Protein AF-A0AAT9HPN1-F1 (afdb_monomer)

Organism: NCBI:txid3074435

pLDDT: mean 81.78, std 20.02, range [39.12, 98.31]

Sequence (97 aa):
MPPAQRDAFTAEMQAAGIDWRLTVYGGALHAFHHPPVDHPTVPGVGYHPQHAQRAWRDVVDLLAECLPVTGDPGYEPGEQADARHGRRRALTVPSPE

InterPro domains:
  IPR002925 Dienelactone hydrolase [PF01738] (4-65)
  IPR029058 Alpha/Beta hydrolase fold [G3DSA:3.40.50.1820] (1-67)
  IPR029058 Alpha/Beta hydrolase fold [SSF53474] (2-67)

Solvent-accessible surface area (backbone atoms only — not comparable to full-atom values): 6704 Å² total; per-residue (Å²): 134,62,69,68,61,54,52,52,51,50,51,52,47,59,74,68,70,62,94,84,85,88,86,82,69,85,92,58,42,44,66,20,68,46,74,89,61,104,62,90,73,60,91,68,47,40,60,33,72,71,59,27,55,49,55,52,48,58,51,52,55,54,47,58,75,75,41,88,68,92,78,50,97,81,74,66,96,81,82,80,92,82,83,78,83,71,79,84,72,84,78,81,76,81,81,85,129

Foldseek 3Di:
DDPVVVVVVVVVVVVVVDDDDDDDDPPAFPPQLDDDDPDDDDPRDYHDPVVNVVVVCVVVVVCVVVDDDPPPPPDDPDPDPDDPPPDDPPPPDDDDD

Mean predicted aligned error: 11.51 Å

Secondary structure (DSSP, 8-state):
--HHHHHHHHHHHHHHT--------TT--BTTTSPP-SSPPPTTB---HHHHHHHHHHHHHHHHHHS--TT-TT--TTS-SSS-S-------PPPP-

Radius of gyration: 19.57 Å; Cα contacts (8 Å, |Δi|>4): 46; chains: 1; bounding box: 48×53×37 Å

Structure (mmCIF, N/CA/C/O backbone):
data_AF-A0AAT9HPN1-F1
#
_entry.id   AF-A0AAT9HPN1-F1
#
loop_
_atom_site.group_PDB
_atom_site.id
_atom_site.type_symbol
_atom_site.label_atom_id
_atom_site.label_alt_id
_atom_site.label_comp_id
_atom_site.label_asym_id
_atom_site.label_entity_id
_atom_site.label_seq_id
_atom_site.pdbx_PDB_ins_code
_atom_site.Cartn_x
_atom_site.Cartn_y
_atom_site.Cartn_z
_atom_site.occupancy
_atom_site.B_iso_or_equiv
_atom_si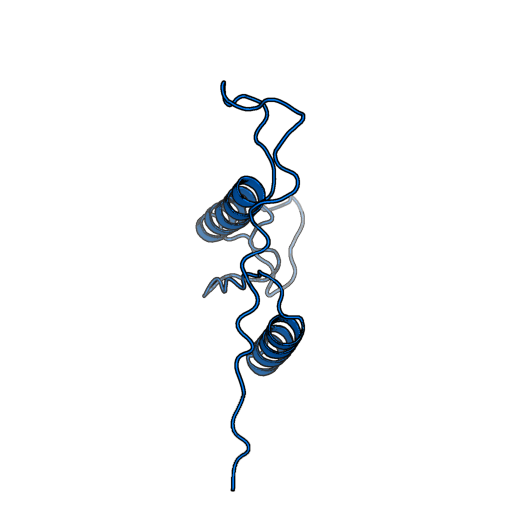te.auth_seq_id
_atom_site.auth_comp_id
_atom_site.auth_asym_id
_atom_site.auth_atom_id
_atom_site.pdbx_PDB_model_num
ATOM 1 N N . MET A 1 1 ? 3.197 -12.009 -3.668 1.00 83.75 1 MET A N 1
ATOM 2 C CA . MET A 1 1 ? 2.580 -12.559 -2.442 1.00 83.75 1 MET A CA 1
ATOM 3 C C . MET A 1 1 ? 1.389 -13.427 -2.836 1.00 83.75 1 MET A C 1
ATOM 5 O O . MET 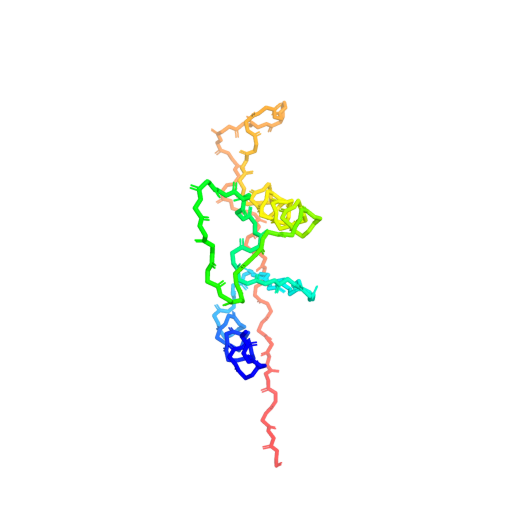A 1 1 ? 0.548 -12.924 -3.579 1.00 83.75 1 MET A O 1
ATOM 9 N N . PRO A 1 2 ? 1.331 -14.703 -2.417 1.00 92.25 2 PRO A N 1
ATOM 10 C CA . PRO A 1 2 ? 0.213 -15.599 -2.725 1.00 92.25 2 PRO A CA 1
ATOM 11 C C . PRO A 1 2 ? -1.116 -15.142 -2.091 1.00 92.25 2 PRO A C 1
ATOM 13 O O . PRO A 1 2 ? -1.083 -14.490 -1.046 1.00 92.25 2 PRO A O 1
ATOM 16 N N . PRO A 1 3 ? -2.282 -15.508 -2.662 1.00 94.19 3 PRO A N 1
ATOM 17 C CA . PRO A 1 3 ? -3.593 -15.180 -2.095 1.00 94.19 3 PRO A CA 1
ATOM 18 C C . PRO A 1 3 ? -3.765 -15.606 -0.633 1.00 94.19 3 PRO A C 1
ATOM 20 O O . PRO A 1 3 ? -4.052 -14.751 0.194 1.00 94.19 3 PRO A O 1
ATOM 23 N N . ALA A 1 4 ? -3.438 -16.858 -0.299 1.00 96.88 4 ALA A N 1
ATOM 24 C CA . ALA A 1 4 ? -3.621 -17.405 1.047 1.00 96.88 4 ALA A CA 1
ATOM 25 C C . ALA A 1 4 ? -2.916 -16.595 2.153 1.00 96.88 4 ALA A C 1
ATOM 27 O O . ALA A 1 4 ? -3.425 -16.483 3.262 1.00 96.88 4 ALA A O 1
ATOM 28 N N . GLN A 1 5 ? -1.762 -15.988 1.855 1.00 97.00 5 GLN A N 1
ATOM 29 C CA . GLN A 1 5 ? -1.048 -15.150 2.821 1.00 97.00 5 GLN A CA 1
ATOM 30 C C . GLN A 1 5 ? -1.780 -13.821 3.088 1.00 97.00 5 GLN A C 1
ATOM 32 O O . GLN A 1 5 ? -1.775 -13.337 4.216 1.00 97.00 5 GLN A O 1
ATOM 37 N N . ARG A 1 6 ? -2.436 -13.242 2.071 1.00 96.19 6 ARG A N 1
ATOM 38 C CA . ARG A 1 6 ? -3.272 -12.035 2.233 1.00 96.19 6 ARG A CA 1
ATOM 39 C C . ARG A 1 6 ? -4.529 -12.332 3.036 1.00 96.19 6 ARG A C 1
ATOM 41 O O . ARG A 1 6 ? -4.925 -11.514 3.863 1.00 96.19 6 ARG A O 1
ATOM 48 N N . ASP A 1 7 ? -5.126 -13.491 2.787 1.00 97.31 7 ASP A N 1
ATOM 49 C CA . ASP A 1 7 ? -6.346 -13.926 3.462 1.00 97.31 7 ASP A CA 1
ATOM 50 C C . ASP A 1 7 ? -6.065 -14.196 4.945 1.00 97.31 7 ASP A C 1
ATOM 52 O O . ASP A 1 7 ? -6.807 -13.727 5.805 1.00 97.31 7 ASP A O 1
ATOM 56 N N . ALA A 1 8 ? -4.939 -14.852 5.254 1.00 97.75 8 ALA A N 1
ATOM 57 C CA . ALA A 1 8 ? -4.484 -15.064 6.627 1.00 97.75 8 ALA A CA 1
ATOM 58 C C . ALA A 1 8 ? -4.246 -13.740 7.375 1.00 97.75 8 ALA A C 1
ATOM 60 O O . ALA A 1 8 ? -4.761 -13.566 8.477 1.00 97.75 8 ALA A O 1
ATOM 61 N N . PHE A 1 9 ? -3.541 -12.783 6.758 1.00 96.31 9 PHE A N 1
ATOM 62 C CA . PHE A 1 9 ? -3.335 -11.452 7.344 1.00 96.31 9 PHE A CA 1
ATOM 63 C C . PHE A 1 9 ? -4.663 -10.719 7.570 1.00 96.31 9 PHE A C 1
ATOM 65 O O . PHE A 1 9 ? -4.904 -10.165 8.636 1.00 96.31 9 PHE A O 1
ATOM 72 N N . THR A 1 10 ? -5.561 -10.756 6.584 1.00 97.62 10 THR A N 1
ATOM 73 C CA . THR A 1 10 ? -6.888 -10.139 6.693 1.00 97.62 10 THR A CA 1
ATOM 74 C C . THR A 1 10 ? -7.678 -10.736 7.857 1.00 97.62 10 THR A C 1
ATOM 76 O O . THR A 1 10 ? -8.264 -9.989 8.635 1.00 97.62 10 THR A O 1
ATOM 79 N N . ALA A 1 11 ? -7.665 -12.061 8.021 1.00 98.00 11 ALA A N 1
ATOM 80 C CA . ALA A 1 11 ? -8.340 -12.733 9.128 1.00 98.00 11 ALA A CA 1
ATOM 81 C C . ALA A 1 11 ? -7.772 -12.325 10.500 1.00 98.00 11 ALA A C 1
ATOM 83 O O . ALA A 1 11 ? -8.547 -12.054 11.416 1.00 98.00 11 ALA A O 1
ATOM 84 N N . GLU A 1 12 ? -6.446 -12.229 10.634 1.00 98.25 12 GLU A N 1
ATOM 85 C CA . GLU A 1 12 ? -5.781 -11.768 11.861 1.00 98.25 12 GLU A CA 1
ATOM 86 C C . GLU A 1 12 ? -6.197 -10.337 12.226 1.00 98.25 12 GLU A C 1
ATOM 88 O O . GLU A 1 12 ? -6.636 -10.076 13.348 1.00 98.25 12 GLU A O 1
ATOM 93 N N . MET A 1 13 ? -6.137 -9.420 11.259 1.00 98.12 13 MET A N 1
ATOM 94 C CA . MET A 1 13 ? -6.485 -8.015 11.475 1.00 98.12 13 MET A CA 1
ATOM 95 C C . MET A 1 13 ? -7.977 -7.831 11.799 1.00 98.12 13 MET A C 1
ATOM 97 O O . MET A 1 13 ? -8.326 -7.008 12.648 1.00 98.12 13 MET A O 1
ATOM 101 N N . GLN A 1 14 ? -8.864 -8.629 11.184 1.00 97.38 14 GLN A N 1
ATOM 102 C CA . GLN A 1 14 ? -10.288 -8.662 11.546 1.00 97.38 14 GLN A CA 1
ATOM 103 C C . GLN A 1 14 ? -10.507 -9.194 12.967 1.00 97.38 14 GLN A C 1
ATOM 105 O O . GLN A 1 14 ? -11.266 -8.599 13.731 1.00 97.38 14 GLN A O 1
ATOM 110 N N . ALA A 1 15 ? -9.829 -10.280 13.349 1.00 98.31 15 ALA A N 1
ATOM 11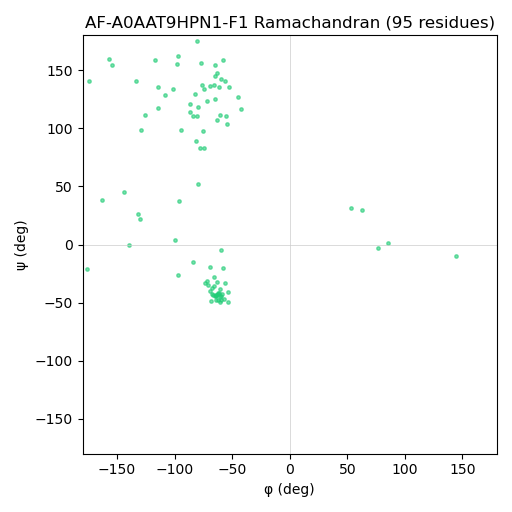1 C CA . ALA A 1 15 ? -9.935 -10.848 14.693 1.00 98.31 15 ALA A CA 1
ATOM 112 C C . ALA A 1 15 ? -9.431 -9.881 15.780 1.00 98.31 15 ALA A C 1
ATOM 114 O O . ALA A 1 15 ? -9.978 -9.854 16.883 1.00 98.31 15 ALA A O 1
ATOM 115 N N . ALA A 1 16 ? -8.433 -9.053 15.461 1.00 98.06 16 ALA A N 1
ATOM 116 C CA . ALA A 1 16 ? -7.926 -8.014 16.353 1.00 98.06 16 ALA A CA 1
ATOM 117 C C . ALA A 1 16 ? -8.919 -6.854 16.574 1.00 98.06 16 ALA A C 1
ATOM 119 O O . ALA A 1 16 ? -8.797 -6.127 17.562 1.00 98.06 16 ALA A O 1
ATOM 120 N N . GLY A 1 17 ? -9.911 -6.676 15.692 1.00 97.00 17 GLY A N 1
ATOM 121 C CA . GLY A 1 17 ? -10.926 -5.624 15.814 1.00 97.00 17 GLY A CA 1
ATOM 122 C C . GLY A 1 17 ? -10.357 -4.202 15.749 1.00 97.00 17 GLY A C 1
ATOM 123 O O . GLY A 1 17 ? -10.893 -3.300 16.394 1.00 97.00 17 GLY A O 1
ATOM 124 N N . ILE A 1 18 ? -9.254 -4.020 15.020 1.00 94.12 18 ILE A N 1
ATOM 125 C CA . ILE A 1 18 ? -8.593 -2.728 14.791 1.00 94.12 18 ILE A CA 1
ATOM 126 C C . ILE A 1 18 ? -9.015 -2.130 13.446 1.00 94.12 18 ILE A C 1
ATOM 128 O O . ILE A 1 18 ? -9.539 -2.839 12.591 1.00 94.12 18 ILE A O 1
ATOM 132 N N . ASP A 1 19 ? -8.794 -0.830 13.256 1.00 93.88 19 ASP A N 1
ATOM 133 C CA . ASP A 1 19 ? -8.945 -0.188 11.947 1.00 93.88 19 ASP A CA 1
ATOM 134 C C . ASP A 1 19 ? -7.674 -0.406 11.116 1.00 93.88 19 ASP A C 1
ATOM 136 O O . ASP A 1 19 ? -6.557 -0.203 11.601 1.00 93.88 19 ASP A O 1
ATOM 140 N N . TRP A 1 20 ? -7.828 -0.883 9.884 1.00 95.56 20 TRP A N 1
ATOM 141 C CA . TRP A 1 20 ? -6.714 -1.260 9.021 1.00 95.56 20 TRP A CA 1
ATOM 142 C C . TRP A 1 20 ? -7.095 -1.222 7.540 1.00 95.56 20 TRP A C 1
ATOM 144 O O . TRP A 1 20 ? -8.263 -1.314 7.160 1.00 95.56 20 TRP A O 1
ATOM 154 N N . ARG A 1 21 ? -6.076 -1.125 6.679 1.00 95.56 21 ARG A N 1
ATOM 155 C CA . ARG A 1 21 ? -6.216 -1.130 5.215 1.00 95.56 21 ARG A CA 1
ATOM 156 C C . ARG A 1 21 ? -5.200 -2.082 4.585 1.00 95.56 21 ARG A C 1
ATOM 158 O O . ARG A 1 21 ? -4.050 -2.130 5.012 1.00 95.56 21 ARG A O 1
ATOM 165 N N . LEU A 1 22 ? -5.610 -2.808 3.543 1.00 96.12 22 LEU A N 1
ATOM 166 C CA . LEU A 1 22 ? -4.720 -3.579 2.666 1.00 96.12 22 LEU A CA 1
ATOM 167 C C . LEU A 1 22 ? -4.961 -3.166 1.213 1.00 96.12 22 LEU A C 1
ATOM 169 O O . LEU A 1 22 ? -5.999 -3.492 0.639 1.00 96.12 22 LEU A O 1
ATOM 173 N N . THR A 1 23 ? -3.979 -2.508 0.598 1.00 96.12 23 THR A N 1
ATOM 174 C CA . THR A 1 23 ? -4.021 -2.142 -0.825 1.00 96.12 23 THR A CA 1
ATOM 175 C C . THR A 1 23 ? -3.181 -3.110 -1.655 1.00 96.12 23 THR A C 1
ATOM 177 O O . THR A 1 23 ? -2.039 -3.419 -1.313 1.00 96.12 23 THR A O 1
ATOM 180 N N . VAL A 1 24 ? -3.721 -3.580 -2.785 1.00 95.50 24 VAL A N 1
ATOM 181 C CA . VAL A 1 24 ? -3.008 -4.452 -3.732 1.00 95.50 24 VAL A CA 1
ATOM 182 C C . VAL A 1 24 ? -2.806 -3.728 -5.060 1.00 95.50 24 VAL A C 1
ATOM 184 O O . VAL A 1 24 ? -3.760 -3.427 -5.773 1.00 95.50 24 VAL A O 1
ATOM 187 N N . TYR A 1 25 ? -1.543 -3.517 -5.429 1.00 96.31 25 TYR A N 1
ATOM 188 C CA . TYR A 1 25 ? -1.149 -2.887 -6.688 1.00 96.31 25 TYR A CA 1
ATOM 189 C C . TYR A 1 25 ? -0.864 -3.938 -7.767 1.00 96.31 25 TYR A C 1
ATOM 191 O O . TYR A 1 25 ? 0.213 -4.533 -7.815 1.00 96.31 25 TYR A O 1
ATOM 199 N N . GLY A 1 26 ? -1.844 -4.189 -8.640 1.00 94.75 26 GLY A N 1
ATOM 200 C CA . GLY A 1 26 ? -1.704 -5.132 -9.753 1.00 94.75 26 GLY A CA 1
ATOM 201 C C . GLY A 1 26 ? -0.602 -4.723 -10.738 1.00 94.75 26 GLY A C 1
ATOM 202 O O . GLY A 1 26 ? -0.490 -3.552 -11.101 1.00 94.75 26 GLY A O 1
ATOM 203 N N . GLY A 1 27 ? 0.217 -5.690 -11.163 1.00 92.56 27 GLY A N 1
ATOM 204 C CA . GLY A 1 27 ? 1.336 -5.468 -12.089 1.00 92.56 27 GLY A CA 1
ATOM 205 C C . GLY A 1 27 ? 2.583 -4.827 -11.464 1.00 92.56 27 GLY A C 1
ATOM 206 O O . GLY A 1 27 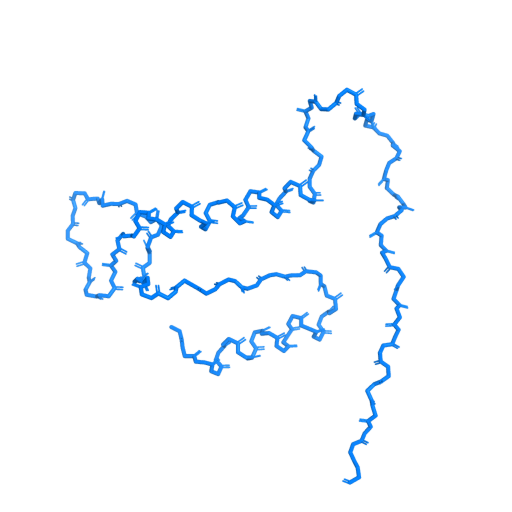? 3.590 -4.682 -12.150 1.00 92.56 27 GLY A O 1
ATOM 207 N N . ALA A 1 28 ? 2.552 -4.468 -10.175 1.00 96.38 28 ALA A N 1
ATOM 208 C CA . ALA A 1 28 ? 3.727 -3.983 -9.463 1.00 96.38 28 ALA A CA 1
ATOM 209 C C . ALA A 1 28 ? 4.693 -5.134 -9.134 1.00 96.38 28 ALA A C 1
ATOM 211 O O . ALA A 1 28 ? 4.285 -6.178 -8.618 1.00 96.38 28 ALA A O 1
ATOM 212 N N . LEU A 1 29 ? 5.983 -4.919 -9.395 1.00 95.25 29 LEU A N 1
ATOM 213 C CA . LEU A 1 29 ? 7.060 -5.801 -8.948 1.00 95.25 29 LEU A CA 1
ATOM 214 C C . LEU A 1 29 ? 7.433 -5.528 -7.481 1.00 95.25 29 LEU A C 1
ATOM 216 O O . LEU A 1 29 ? 6.912 -4.612 -6.839 1.00 95.25 29 LEU A O 1
ATOM 220 N N . HIS A 1 30 ? 8.333 -6.335 -6.918 1.00 94.69 30 HIS A N 1
ATOM 221 C CA . HIS A 1 30 ? 8.868 -6.064 -5.588 1.00 94.69 30 HIS A CA 1
ATOM 222 C C . HIS A 1 30 ? 9.645 -4.733 -5.577 1.00 94.69 30 HIS A C 1
ATOM 224 O O . HIS A 1 30 ? 10.229 -4.336 -6.585 1.00 94.69 30 HIS A O 1
ATOM 230 N N . ALA A 1 31 ? 9.617 -4.034 -4.438 1.00 94.75 31 ALA A N 1
ATOM 231 C CA . ALA A 1 31 ? 10.187 -2.694 -4.257 1.00 94.75 31 ALA A CA 1
ATOM 232 C C . ALA A 1 31 ? 9.712 -1.631 -5.278 1.00 94.75 31 ALA A C 1
ATOM 234 O O . ALA A 1 31 ? 10.439 -0.689 -5.577 1.00 94.75 31 ALA A O 1
ATOM 235 N N . PHE A 1 32 ? 8.474 -1.730 -5.781 1.00 96.75 32 PHE A N 1
ATOM 236 C CA . PHE A 1 32 ? 7.945 -0.814 -6.805 1.00 96.75 32 PHE A CA 1
ATOM 237 C C . PHE A 1 32 ? 7.943 0.675 -6.441 1.00 96.75 32 PHE A C 1
ATOM 239 O O . PHE A 1 32 ? 7.846 1.514 -7.334 1.00 96.75 32 PHE A O 1
ATOM 246 N N . HIS A 1 33 ? 8.002 1.010 -5.152 1.00 95.56 33 HIS A N 1
ATOM 247 C CA . HIS A 1 33 ? 8.034 2.386 -4.662 1.00 95.56 33 HIS A CA 1
ATOM 248 C C . HIS A 1 33 ? 9.445 2.983 -4.663 1.00 95.56 33 HIS A C 1
ATOM 250 O O . HIS A 1 33 ? 9.584 4.198 -4.551 1.00 95.56 33 HIS A O 1
ATOM 256 N N . HIS A 1 34 ? 10.480 2.150 -4.794 1.00 92.81 34 HIS A N 1
ATOM 257 C CA . HIS A 1 34 ? 11.865 2.589 -4.776 1.00 92.81 34 HIS A CA 1
ATOM 258 C C . HIS A 1 34 ? 12.295 3.014 -6.187 1.00 92.81 34 HIS A C 1
ATOM 260 O O . HIS A 1 34 ? 12.234 2.186 -7.100 1.00 92.81 34 HIS A O 1
ATOM 266 N N . PRO A 1 35 ? 12.728 4.271 -6.402 1.00 90.44 35 PRO A N 1
ATOM 267 C CA . PRO A 1 35 ? 13.260 4.704 -7.689 1.00 90.44 35 PRO A CA 1
ATOM 268 C C . PRO A 1 35 ? 14.464 3.858 -8.129 1.00 90.44 35 PRO A C 1
ATOM 270 O O . PRO A 1 35 ? 15.127 3.247 -7.283 1.00 90.44 35 PRO A O 1
ATOM 273 N N . PRO A 1 36 ? 14.784 3.829 -9.434 1.00 87.12 36 PRO A N 1
ATOM 274 C CA . PRO A 1 36 ? 15.995 3.185 -9.915 1.00 87.12 36 PRO A CA 1
ATOM 275 C C . PRO A 1 36 ? 17.230 3.764 -9.221 1.00 87.12 36 PRO A C 1
ATOM 277 O O . PRO A 1 36 ? 17.330 4.969 -8.991 1.00 87.12 36 PRO A O 1
ATOM 280 N N . VAL A 1 37 ? 18.162 2.882 -8.903 1.00 85.88 37 VAL A N 1
ATOM 281 C CA . VAL A 1 37 ? 19.460 3.181 -8.299 1.00 85.88 37 VAL A CA 1
ATOM 282 C C . VAL A 1 37 ? 20.546 2.769 -9.274 1.00 85.88 37 VAL A C 1
ATOM 284 O O . VAL A 1 37 ? 20.301 1.942 -10.152 1.00 85.88 37 VAL A O 1
ATOM 287 N N . ASP A 1 38 ? 21.740 3.336 -9.127 1.00 87.50 38 ASP A N 1
ATOM 288 C CA . ASP A 1 38 ? 22.860 3.091 -10.040 1.00 87.50 38 ASP A CA 1
ATOM 289 C C . ASP A 1 38 ? 23.563 1.752 -9.734 1.00 87.50 38 ASP A C 1
ATOM 291 O O . ASP A 1 38 ? 24.763 1.669 -9.483 1.00 87.50 38 ASP A O 1
ATOM 295 N N . HIS A 1 39 ? 22.766 0.684 -9.663 1.00 84.50 39 HIS A N 1
ATOM 296 C CA . HIS A 1 39 ? 23.210 -0.699 -9.613 1.00 84.50 39 HIS A CA 1
ATOM 297 C C . HIS A 1 39 ? 22.117 -1.637 -10.154 1.00 84.50 39 HIS A C 1
ATOM 299 O O . HIS A 1 39 ? 20.925 -1.322 -10.078 1.00 84.50 39 HIS A O 1
ATOM 305 N N . PRO A 1 40 ? 22.484 -2.825 -10.668 1.00 86.12 40 PRO A N 1
ATOM 306 C CA . PRO A 1 40 ? 21.510 -3.792 -11.162 1.00 86.12 40 PRO A CA 1
ATOM 307 C C . PRO A 1 40 ? 20.527 -4.229 -10.069 1.00 86.12 40 PRO A C 1
ATOM 309 O O . PRO A 1 40 ? 20.912 -4.420 -8.911 1.00 86.12 40 PRO A O 1
ATOM 312 N N . THR A 1 41 ? 19.263 -4.429 -10.444 1.00 90.31 41 THR A N 1
ATOM 313 C CA . THR A 1 41 ? 18.259 -5.087 -9.600 1.00 90.31 41 THR A CA 1
ATOM 314 C C . THR A 1 41 ? 18.126 -6.560 -9.977 1.00 90.31 41 THR A C 1
ATOM 316 O O . THR A 1 41 ? 18.432 -6.976 -11.095 1.00 90.31 41 THR A O 1
ATOM 319 N N . VAL A 1 42 ? 17.671 -7.376 -9.027 1.00 93.00 42 VAL A N 1
ATOM 320 C CA . VAL A 1 42 ? 17.383 -8.795 -9.275 1.00 93.00 42 VAL A CA 1
ATOM 321 C C . VAL A 1 42 ? 16.054 -8.965 -10.028 1.00 93.00 42 VAL A C 1
ATOM 323 O O . VAL A 1 42 ? 15.174 -8.103 -9.921 1.00 93.00 42 VAL A O 1
ATOM 326 N N . PRO A 1 43 ? 15.850 -10.078 -10.760 1.00 94.50 43 PRO A N 1
ATOM 327 C CA . PRO A 1 43 ? 14.571 -10.365 -11.402 1.00 94.50 43 PRO A CA 1
ATOM 328 C C . PRO A 1 43 ? 13.399 -10.296 -10.416 1.00 94.50 43 PRO A C 1
ATOM 330 O O . PRO A 1 43 ? 13.470 -10.817 -9.304 1.00 94.50 43 PRO A O 1
ATOM 333 N N . GLY A 1 44 ? 12.306 -9.654 -10.829 1.00 92.69 44 GLY A N 1
ATOM 334 C CA . GLY A 1 44 ? 11.122 -9.465 -9.986 1.00 92.69 44 GLY A CA 1
ATOM 335 C C . GLY A 1 44 ? 11.175 -8.245 -9.058 1.00 92.69 44 GLY A C 1
ATOM 336 O O . GLY A 1 44 ? 10.199 -8.009 -8.345 1.00 92.69 44 GLY A O 1
ATOM 337 N N . VAL A 1 45 ? 12.253 -7.454 -9.094 1.00 94.75 45 VAL A N 1
ATOM 338 C CA . VAL A 1 45 ? 12.363 -6.13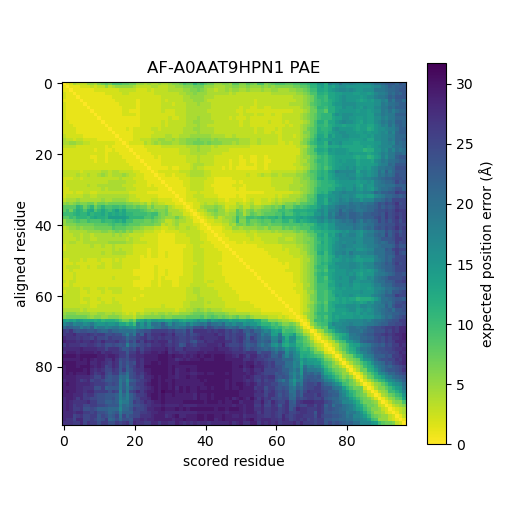6 -8.447 1.00 94.75 45 VAL A CA 1
ATOM 339 C C . VAL A 1 45 ? 12.348 -5.044 -9.513 1.00 94.75 45 VAL A C 1
ATOM 341 O O . VAL A 1 45 ? 13.133 -5.095 -10.460 1.00 94.75 45 VAL A O 1
ATOM 344 N N . GLY A 1 46 ? 11.485 -4.040 -9.363 1.00 94.56 46 GLY A N 1
ATOM 345 C CA . GLY A 1 46 ? 11.430 -2.947 -10.332 1.00 94.56 46 GLY A CA 1
ATOM 346 C C . GLY A 1 46 ? 10.485 -1.818 -9.950 1.00 94.56 46 GLY A C 1
ATOM 347 O O . GLY A 1 46 ? 9.386 -2.060 -9.458 1.00 94.56 46 GLY A O 1
ATOM 348 N N . TYR A 1 47 ? 10.926 -0.589 -10.221 1.00 95.44 47 TYR A N 1
ATOM 349 C CA . TYR A 1 47 ? 10.188 0.644 -9.964 1.00 95.44 47 TYR A CA 1
ATOM 350 C C . TYR A 1 47 ? 8.918 0.749 -10.820 1.00 95.44 47 TYR A C 1
ATOM 352 O O . TYR A 1 47 ? 8.951 0.497 -12.025 1.00 95.44 47 TYR A O 1
ATOM 360 N N . HIS A 1 48 ? 7.810 1.187 -10.216 1.00 96.88 48 HIS A N 1
ATOM 361 C CA . HIS A 1 48 ? 6.566 1.488 -10.923 1.00 96.88 48 HIS A CA 1
ATOM 362 C C . HIS A 1 48 ? 6.059 2.886 -10.527 1.00 96.88 48 HIS A C 1
ATOM 364 O O . HIS A 1 48 ? 5.355 3.017 -9.522 1.00 96.88 48 HIS A O 1
ATOM 370 N N . PRO A 1 49 ? 6.313 3.940 -11.327 1.00 96.12 49 PRO A N 1
ATOM 371 C CA . PRO A 1 49 ? 6.116 5.332 -10.905 1.00 96.12 49 PRO A CA 1
ATOM 372 C C . PRO A 1 49 ? 4.682 5.657 -10.476 1.00 96.12 49 PRO A C 1
ATOM 374 O O . PRO A 1 49 ? 4.463 6.299 -9.451 1.00 96.12 49 PRO A O 1
ATOM 377 N N . GLN A 1 50 ? 3.687 5.165 -11.217 1.00 97.56 50 GLN A N 1
ATOM 378 C CA . GLN A 1 50 ? 2.283 5.434 -10.900 1.00 97.56 50 GLN A CA 1
ATOM 379 C C . GLN A 1 50 ? 1.832 4.781 -9.583 1.00 97.56 50 GLN A C 1
ATOM 381 O O . GLN A 1 50 ? 1.150 5.417 -8.783 1.00 97.56 50 GLN A O 1
ATOM 386 N N . HIS A 1 51 ? 2.212 3.525 -9.338 1.00 98.12 51 HIS A N 1
ATOM 387 C CA . HIS A 1 51 ? 1.869 2.822 -8.101 1.00 98.12 51 HIS A CA 1
ATOM 388 C C . HIS A 1 51 ? 2.680 3.340 -6.918 1.00 98.12 51 HIS A C 1
ATOM 390 O O . HIS A 1 51 ? 2.130 3.425 -5.830 1.00 98.12 51 HIS A O 1
ATOM 396 N N . ALA A 1 52 ? 3.929 3.772 -7.125 1.00 98.00 52 ALA A N 1
ATOM 397 C CA . ALA A 1 52 ? 4.716 4.459 -6.101 1.00 98.00 52 ALA A CA 1
ATOM 398 C C . ALA A 1 52 ? 3.995 5.720 -5.596 1.00 98.00 52 ALA A C 1
ATOM 400 O O . ALA A 1 52 ? 3.840 5.909 -4.392 1.00 98.00 52 ALA A O 1
ATOM 401 N N . GLN A 1 53 ? 3.482 6.542 -6.519 1.00 98.06 53 GLN A N 1
ATOM 402 C CA . GLN A 1 53 ? 2.715 7.739 -6.170 1.00 98.06 53 GLN A CA 1
ATOM 403 C C . GLN A 1 53 ? 1.411 7.403 -5.433 1.00 98.06 53 GLN A C 1
ATOM 405 O O . GLN A 1 53 ? 1.066 8.080 -4.467 1.00 98.06 53 GLN A O 1
ATOM 410 N N . ARG A 1 54 ? 0.671 6.386 -5.890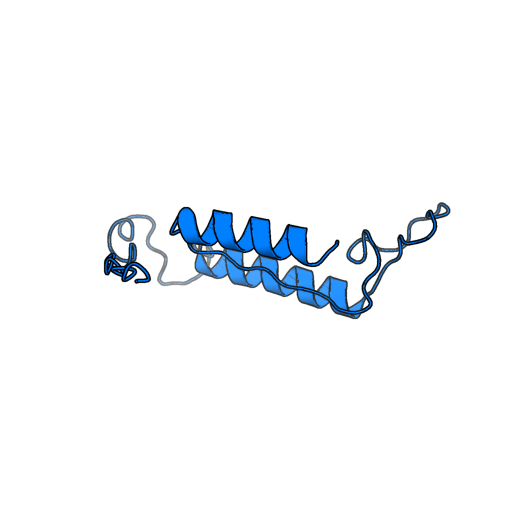 1.00 98.00 54 ARG A N 1
ATOM 411 C CA . ARG A 1 54 ? -0.578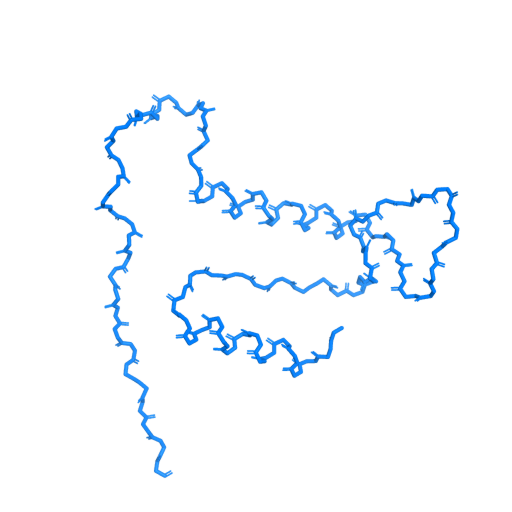 5.952 -5.240 1.00 98.00 54 ARG A CA 1
ATOM 412 C C . ARG A 1 54 ? -0.319 5.417 -3.830 1.00 98.00 54 ARG A C 1
ATOM 414 O O . ARG A 1 54 ? -0.949 5.890 -2.898 1.00 98.00 54 ARG A O 1
ATOM 421 N N . ALA A 1 55 ? 0.674 4.543 -3.672 1.00 97.88 55 ALA A N 1
ATOM 422 C CA . ALA A 1 55 ? 1.041 3.971 -2.378 1.00 97.88 55 ALA A CA 1
ATOM 423 C C . ALA A 1 55 ? 1.472 5.043 -1.376 1.00 97.88 55 ALA A C 1
ATOM 425 O O . ALA A 1 55 ? 1.121 4.960 -0.204 1.00 97.88 55 ALA A O 1
ATOM 426 N N . TRP A 1 56 ? 2.190 6.071 -1.836 1.00 97.69 56 TRP A N 1
ATOM 427 C CA . TRP A 1 56 ? 2.544 7.199 -0.981 1.00 97.69 56 TRP A CA 1
ATOM 428 C C . TRP A 1 56 ? 1.314 7.978 -0.498 1.00 97.69 56 TRP A C 1
ATOM 430 O O . TRP A 1 56 ? 1.230 8.310 0.681 1.00 97.69 56 TRP A O 1
ATOM 440 N N . ARG A 1 57 ? 0.343 8.235 -1.384 1.00 98.00 57 ARG A N 1
ATOM 441 C CA . ARG A 1 57 ? -0.910 8.913 -1.017 1.00 98.00 57 ARG A CA 1
ATOM 442 C C . ARG A 1 57 ? -1.714 8.105 -0.006 1.00 98.00 57 ARG A C 1
ATOM 444 O O . ARG A 1 57 ? -2.061 8.662 1.022 1.00 98.00 57 ARG A O 1
ATOM 451 N N . ASP A 1 58 ? -1.896 6.803 -0.232 1.00 97.50 58 ASP A N 1
ATOM 452 C CA . ASP A 1 58 ? -2.621 5.925 0.700 1.00 97.50 58 ASP A CA 1
ATOM 453 C C . ASP A 1 58 ? -2.056 6.004 2.132 1.00 97.50 58 ASP A C 1
ATOM 455 O O . ASP A 1 58 ? -2.813 6.026 3.103 1.00 97.50 58 ASP A O 1
ATOM 459 N N . VAL A 1 59 ? -0.723 6.049 2.265 1.00 95.88 59 VAL A N 1
ATOM 460 C CA . VAL A 1 59 ? -0.045 6.170 3.565 1.00 95.88 59 VAL A CA 1
ATOM 461 C C . VAL A 1 59 ? -0.285 7.543 4.186 1.00 95.88 59 VAL A C 1
ATOM 463 O O . VAL A 1 59 ? -0.638 7.621 5.361 1.00 95.88 59 VAL A O 1
ATOM 466 N N . VAL A 1 60 ? -0.092 8.620 3.422 1.00 95.94 60 VAL A N 1
ATOM 467 C CA . VAL A 1 60 ? -0.288 9.991 3.918 1.00 95.94 60 VAL A CA 1
ATOM 468 C C . VAL A 1 60 ? -1.741 10.224 4.329 1.00 95.94 60 VAL A C 1
ATOM 470 O O . VAL A 1 60 ? -1.971 10.791 5.393 1.00 95.94 60 VAL A O 1
ATOM 473 N N . ASP A 1 61 ? -2.701 9.742 3.543 1.00 95.00 61 ASP A N 1
ATOM 474 C CA . ASP A 1 61 ? -4.130 9.880 3.825 1.00 95.00 61 ASP A CA 1
ATOM 475 C C . ASP A 1 61 ? -4.506 9.130 5.113 1.00 95.00 61 ASP A C 1
ATOM 477 O O . ASP A 1 61 ? -5.152 9.702 5.988 1.00 95.00 61 ASP A O 1
ATOM 481 N N . LEU A 1 62 ? -4.018 7.894 5.301 1.00 94.25 62 LEU A N 1
ATOM 482 C CA . LEU A 1 62 ? -4.226 7.151 6.552 1.00 94.25 62 LEU A CA 1
ATOM 483 C C . LEU A 1 62 ? -3.608 7.872 7.761 1.00 94.25 62 LEU A C 1
ATOM 485 O O . LEU A 1 62 ? -4.205 7.920 8.833 1.00 94.25 62 LEU A O 1
ATOM 489 N N . LEU A 1 63 ? -2.408 8.436 7.609 1.00 94.06 63 LEU A N 1
ATOM 490 C CA . LEU A 1 63 ? -1.765 9.185 8.689 1.00 94.06 63 LEU A CA 1
ATOM 491 C C . LEU A 1 63 ? -2.515 10.480 9.012 1.00 94.06 63 LEU A C 1
ATOM 493 O O . LEU A 1 63 ? -2.618 10.824 10.185 1.00 94.06 63 LEU A O 1
ATOM 497 N N . ALA A 1 64 ? -3.064 11.169 8.011 1.00 93.12 64 ALA A N 1
ATOM 498 C CA . ALA A 1 64 ? -3.850 12.386 8.205 1.00 93.12 64 ALA A CA 1
ATOM 499 C C . ALA A 1 64 ? -5.167 12.130 8.960 1.00 93.12 64 ALA A C 1
ATOM 501 O O . ALA A 1 64 ? -5.648 13.013 9.665 1.00 93.12 64 ALA A O 1
ATOM 502 N N . GLU A 1 65 ? -5.739 10.928 8.854 1.00 91.38 65 GLU A N 1
ATOM 503 C CA . GLU A 1 65 ? -6.911 10.525 9.644 1.00 91.38 65 GLU A CA 1
ATOM 504 C C . GLU A 1 65 ? -6.576 10.284 11.124 1.00 91.38 65 GLU A C 1
ATOM 506 O O . GLU A 1 65 ? -7.411 10.513 12.001 1.00 91.38 65 GLU A O 1
ATOM 511 N N . CYS A 1 66 ? -5.355 9.823 11.405 1.00 90.75 66 CYS A N 1
ATOM 512 C CA . CYS A 1 66 ? -4.927 9.401 12.739 1.00 90.75 66 CYS A CA 1
ATOM 513 C C . CYS A 1 66 ? -4.159 10.479 13.512 1.00 90.75 66 CYS A C 1
ATOM 515 O O . CYS A 1 66 ? -4.117 10.439 14.743 1.00 90.75 66 CYS A O 1
ATOM 517 N N . LEU A 1 67 ? -3.505 11.406 12.809 1.00 88.38 67 LEU A N 1
ATOM 518 C CA . LEU A 1 67 ? -2.612 12.395 13.398 1.00 88.38 67 LEU A CA 1
ATOM 519 C C . LEU A 1 67 ? -3.173 13.808 13.217 1.00 88.38 67 LEU A C 1
ATOM 521 O O . LEU A 1 67 ? -3.580 14.171 12.113 1.00 88.38 67 LEU A O 1
ATOM 525 N N . PRO A 1 68 ? -3.137 14.650 14.263 1.00 77.12 68 PRO A N 1
ATOM 526 C CA . PRO A 1 68 ? -3.455 16.055 14.099 1.00 77.12 68 PRO A CA 1
ATOM 527 C C . PRO A 1 68 ? -2.411 16.722 13.200 1.00 77.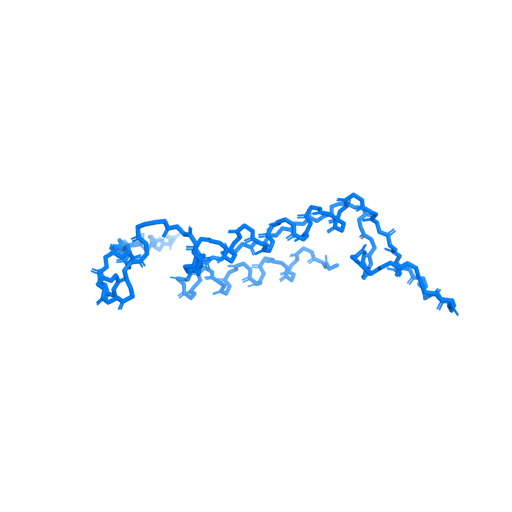12 68 PRO A C 1
ATOM 529 O O . PRO A 1 68 ? -1.209 16.680 13.473 1.00 77.12 68 PRO A O 1
ATOM 532 N N . VAL A 1 69 ? -2.867 17.370 12.130 1.00 73.12 69 VAL A N 1
ATOM 533 C CA . VAL A 1 69 ? -2.000 18.185 11.279 1.00 73.12 69 VAL A CA 1
ATOM 534 C C . VAL A 1 69 ? -1.814 19.534 11.968 1.00 73.12 69 VAL A C 1
ATOM 536 O O . VAL A 1 69 ? -2.746 20.329 12.078 1.00 73.12 69 VAL A O 1
ATOM 539 N N . THR A 1 70 ? -0.606 19.801 12.464 1.00 65.31 70 THR A N 1
ATOM 540 C CA . THR A 1 70 ? -0.266 21.094 13.069 1.00 65.31 70 THR A CA 1
ATOM 541 C C . THR A 1 70 ? -0.386 22.192 12.009 1.00 65.31 70 THR A C 1
ATOM 543 O O . THR A 1 70 ? 0.443 22.261 11.101 1.00 65.31 70 THR A O 1
ATOM 546 N N . GLY A 1 71 ? -1.428 23.022 12.097 1.00 62.59 71 GLY A N 1
ATOM 547 C CA . GLY A 1 71 ? -1.705 24.091 11.130 1.00 62.59 71 GLY A CA 1
ATOM 548 C C . GLY A 1 71 ? -3.187 24.348 10.850 1.00 62.59 71 GLY A C 1
ATOM 549 O O . GLY A 1 71 ? -3.505 25.352 10.219 1.00 62.59 71 GLY A O 1
ATOM 550 N N . ASP A 1 72 ? -4.092 23.489 11.324 1.00 59.62 72 ASP A N 1
ATOM 551 C CA . ASP A 1 72 ? -5.522 23.799 11.330 1.00 59.62 72 ASP A CA 1
ATOM 552 C C . ASP A 1 72 ? -5.801 24.870 12.408 1.00 59.62 72 ASP A C 1
ATOM 554 O O . ASP A 1 72 ? -5.454 24.642 13.572 1.00 59.62 72 ASP A O 1
ATOM 558 N N . PRO A 1 73 ? -6.398 26.036 12.082 1.00 57.91 73 PRO A N 1
ATOM 559 C CA . PRO A 1 73 ? -6.741 27.069 13.067 1.00 57.91 73 PRO A CA 1
ATOM 560 C C . PRO A 1 73 ? -7.704 26.599 14.175 1.00 57.91 73 PRO A C 1
ATOM 562 O O . PRO A 1 73 ? -7.975 27.369 15.091 1.00 57.91 73 PRO A O 1
ATOM 565 N N . GLY A 1 74 ? -8.217 25.363 14.110 1.00 58.44 74 GLY A N 1
ATOM 566 C CA . GLY A 1 74 ? -8.982 24.712 15.179 1.00 58.44 74 GLY A CA 1
ATOM 567 C C . GLY A 1 74 ? -8.205 23.723 16.065 1.00 58.44 74 GLY A C 1
ATOM 568 O O . GLY A 1 74 ? -8.826 23.066 16.902 1.00 58.44 74 GLY A O 1
ATOM 569 N N . TYR A 1 75 ? -6.887 23.557 15.893 1.00 57.47 75 TYR A N 1
ATOM 570 C CA . TYR A 1 75 ? -6.091 22.649 16.729 1.00 57.47 75 TYR A CA 1
ATOM 571 C C . TYR A 1 75 ? -5.702 23.306 18.063 1.00 57.47 75 TYR A C 1
ATOM 573 O O . TYR A 1 75 ? -4.634 23.900 18.193 1.00 57.47 75 TYR A O 1
ATOM 581 N N . GLU A 1 76 ? -6.563 23.156 19.069 1.00 56.38 76 GLU A N 1
ATOM 582 C CA . GLU A 1 76 ? -6.219 23.398 20.473 1.00 56.38 76 GLU A CA 1
ATOM 583 C C . GLU A 1 76 ? -5.608 22.113 21.070 1.00 56.38 76 GLU A C 1
ATOM 585 O O . GLU A 1 76 ? -6.302 21.091 21.179 1.00 56.38 76 GLU A O 1
ATOM 590 N N . PRO A 1 77 ? -4.316 22.102 21.449 1.00 53.16 77 PRO A N 1
ATOM 591 C CA . PRO A 1 77 ? -3.684 20.935 22.051 1.00 53.16 77 PRO A CA 1
ATOM 592 C C . PRO A 1 77 ? -4.164 20.784 23.503 1.00 53.16 77 PRO A C 1
ATOM 594 O O . PRO A 1 77 ? -3.504 21.235 24.436 1.00 53.16 77 PRO A O 1
ATOM 597 N N . GLY A 1 78 ? -5.331 20.162 23.704 1.00 52.88 78 GLY A N 1
ATOM 598 C CA . GLY A 1 78 ? -5.853 19.938 25.057 1.00 52.88 78 GLY A CA 1
ATOM 599 C C . GLY A 1 78 ? -7.146 19.137 25.225 1.00 52.88 78 GLY A C 1
ATOM 600 O O . GLY A 1 78 ? -7.339 18.594 26.307 1.00 52.88 78 GLY A O 1
ATOM 601 N N . GLU A 1 79 ? -8.016 18.995 24.214 1.00 47.53 79 GLU A N 1
ATOM 602 C CA . GLU A 1 79 ? -9.384 18.489 24.475 1.00 47.53 79 GLU A CA 1
ATOM 603 C C . GLU A 1 79 ? -9.967 17.575 23.379 1.00 47.53 79 GLU A C 1
ATOM 605 O O . GLU A 1 79 ? -11.112 17.719 22.965 1.00 47.53 79 GLU A O 1
ATOM 610 N N . GLN A 1 80 ? -9.193 16.611 22.868 1.00 51.75 80 GLN A N 1
ATOM 611 C CA . GLN A 1 80 ? -9.714 15.600 21.921 1.00 51.75 80 GLN A CA 1
ATOM 612 C C . GLN A 1 80 ? -9.334 14.155 22.266 1.00 51.75 80 GLN A C 1
ATOM 614 O O . GLN A 1 80 ? -9.318 13.279 21.405 1.00 51.75 80 GLN A O 1
ATOM 619 N N . ALA A 1 81 ? -9.083 13.872 23.542 1.00 47.56 81 ALA A N 1
ATOM 620 C CA . ALA A 1 81 ? -8.794 12.524 24.012 1.00 47.56 81 ALA A CA 1
ATOM 621 C C . ALA A 1 81 ? -10.027 11.791 24.581 1.00 47.56 81 ALA A C 1
ATOM 623 O O . ALA A 1 81 ? -9.858 11.085 25.561 1.00 47.56 81 ALA A O 1
ATOM 624 N N . ASP A 1 82 ? -11.248 11.931 24.027 1.00 48.31 82 ASP A N 1
ATOM 625 C CA . ASP A 1 82 ? -12.355 11.023 24.427 1.00 48.31 82 ASP A CA 1
ATOM 626 C C . ASP A 1 82 ? -13.604 10.938 23.509 1.00 48.31 82 ASP A C 1
ATOM 628 O O . ASP A 1 82 ? -14.728 10.862 24.000 1.00 48.31 82 ASP A O 1
ATOM 632 N N . ALA A 1 83 ? -13.497 10.975 22.169 1.00 47.84 83 ALA A N 1
ATOM 633 C CA . ALA A 1 83 ? -14.735 10.959 21.354 1.00 47.84 83 ALA A CA 1
ATOM 634 C C . ALA A 1 83 ? -14.770 10.114 20.073 1.00 47.84 83 ALA A C 1
ATOM 636 O O . ALA A 1 83 ? -15.813 10.072 19.421 1.00 47.84 83 ALA A O 1
ATOM 637 N N . ARG A 1 84 ? -13.702 9.401 19.687 1.00 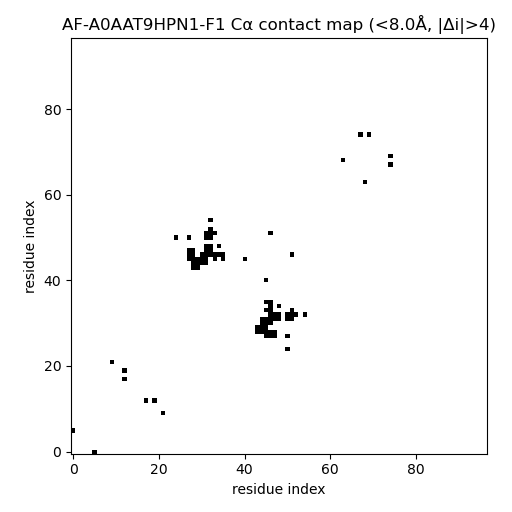49.72 84 ARG A N 1
ATOM 638 C CA . ARG A 1 84 ? -13.729 8.589 18.446 1.00 49.72 84 ARG A CA 1
ATOM 639 C C . ARG A 1 84 ? -13.261 7.143 18.589 1.00 49.72 84 ARG A C 1
ATOM 641 O O . ARG A 1 84 ? -12.989 6.493 17.588 1.00 49.72 84 ARG A O 1
ATOM 648 N N . HIS A 1 85 ? -13.290 6.582 19.797 1.00 49.94 85 HIS A N 1
ATOM 649 C CA . HIS A 1 85 ? -13.404 5.128 19.933 1.00 49.94 85 HIS A CA 1
ATOM 650 C C . HIS A 1 85 ? -14.867 4.743 19.696 1.00 49.94 85 HIS A C 1
ATOM 652 O O . HIS A 1 85 ? -15.675 4.634 20.619 1.00 49.94 85 HIS A O 1
ATOM 658 N N . GLY A 1 86 ? -15.212 4.622 18.411 1.00 39.12 86 GLY A N 1
ATOM 659 C CA . GLY A 1 86 ? -16.512 4.172 17.938 1.00 39.12 86 GLY A CA 1
ATOM 660 C C . GLY A 1 86 ? -16.986 2.949 18.720 1.00 39.12 86 GLY A C 1
ATOM 661 O O . GLY A 1 86 ? -16.276 1.957 18.878 1.00 39.12 86 GLY A O 1
ATOM 662 N N . ARG A 1 87 ? -18.204 3.062 19.249 1.00 46.88 87 ARG A N 1
ATOM 663 C CA . ARG A 1 87 ? -18.919 2.024 19.987 1.00 46.88 87 ARG A CA 1
ATOM 664 C C . ARG A 1 87 ? -18.754 0.660 19.315 1.00 46.88 87 ARG A C 1
ATOM 666 O O . ARG A 1 87 ? -19.263 0.438 18.218 1.00 46.88 87 ARG A O 1
ATOM 673 N N . ARG A 1 88 ? -18.122 -0.272 20.030 1.00 50.44 88 ARG A N 1
ATOM 674 C CA . ARG A 1 88 ? -18.145 -1.707 19.734 1.00 50.44 88 ARG A CA 1
ATOM 675 C C . ARG A 1 88 ? -19.605 -2.164 19.648 1.00 50.44 88 ARG A C 1
ATOM 677 O O . ARG A 1 88 ? -20.265 -2.322 20.672 1.00 50.44 88 ARG A O 1
ATOM 684 N N . ARG A 1 89 ? -20.127 -2.389 18.441 1.00 49.03 89 ARG A N 1
ATOM 685 C CA . ARG A 1 89 ? -21.231 -3.338 18.263 1.00 49.03 89 ARG A CA 1
ATOM 686 C C . ARG A 1 89 ? -20.587 -4.709 18.145 1.00 49.03 89 ARG A C 1
ATOM 688 O O . ARG A 1 89 ? -19.893 -4.976 17.173 1.00 49.03 89 ARG A O 1
ATOM 695 N N . ALA A 1 90 ? -20.785 -5.543 19.161 1.00 45.84 90 ALA A N 1
ATOM 696 C CA . ALA A 1 90 ? -20.475 -6.959 19.075 1.00 45.84 90 ALA A CA 1
ATOM 697 C C . ALA A 1 90 ? -21.234 -7.538 17.870 1.00 45.84 90 ALA A C 1
ATOM 699 O O . ALA A 1 90 ? -22.464 -7.593 17.872 1.00 45.84 90 ALA A O 1
ATOM 700 N N . LEU A 1 91 ? -20.507 -7.905 16.817 1.00 45.31 91 LEU A N 1
ATOM 701 C CA . LEU A 1 91 ? -21.032 -8.760 15.764 1.00 45.31 91 LEU A CA 1
ATOM 702 C C . LEU A 1 91 ? -21.059 -10.175 16.338 1.00 45.31 91 LEU A C 1
ATOM 704 O O . LEU A 1 91 ? -20.039 -10.856 16.395 1.00 45.31 91 LEU A O 1
ATOM 708 N N . THR A 1 92 ? -22.226 -10.592 16.824 1.00 45.25 92 THR A N 1
ATOM 709 C CA . THR A 1 92 ? -22.506 -12.003 17.089 1.00 45.25 92 THR A CA 1
ATOM 710 C C . THR A 1 92 ? -22.375 -12.754 15.769 1.00 45.25 92 THR A C 1
ATOM 712 O O . THR A 1 92 ? -23.186 -12.562 14.864 1.00 45.25 92 THR A O 1
ATOM 715 N N . VAL A 1 93 ? -21.348 -13.592 15.651 1.00 51.31 93 VAL A N 1
ATOM 716 C CA . VAL A 1 93 ? -21.220 -14.562 14.560 1.00 51.31 93 VAL A CA 1
ATOM 717 C C . VAL A 1 93 ? -22.114 -15.759 14.912 1.00 51.31 93 VAL A C 1
ATOM 719 O O . VAL A 1 93 ? -21.885 -16.370 15.959 1.00 51.31 93 VAL A O 1
ATOM 722 N N . PRO A 1 94 ? -23.147 -16.103 14.123 1.00 44.19 94 PRO A N 1
ATOM 723 C CA . PRO A 1 94 ? -23.891 -17.338 14.349 1.00 44.19 94 PRO A CA 1
ATOM 724 C C . PRO A 1 94 ? -23.014 -18.555 14.008 1.00 44.19 94 PRO A C 1
ATOM 726 O O . PRO A 1 94 ? -22.311 -18.556 12.998 1.00 44.19 94 PRO A O 1
ATOM 729 N N . SER A 1 95 ? -23.045 -19.580 14.869 1.00 40.94 95 SER A N 1
ATOM 730 C CA . SER A 1 95 ? -22.417 -20.885 14.603 1.00 40.94 95 SER A CA 1
ATOM 731 C C . SER A 1 95 ? -23.100 -21.589 13.427 1.00 40.94 95 SER A C 1
ATOM 733 O O . SER A 1 95 ? -24.318 -21.462 13.294 1.00 40.94 95 SER A O 1
ATOM 735 N N . PRO A 1 96 ? -22.357 -22.344 12.600 1.00 63.00 96 PRO A N 1
ATOM 736 C CA . PRO A 1 96 ? -22.961 -23.219 11.606 1.00 63.00 96 PRO A CA 1
ATOM 737 C C . PRO A 1 96 ? -23.509 -24.490 12.277 1.00 63.00 96 PRO A C 1
ATOM 739 O O . PRO A 1 96 ? -22.845 -25.059 13.146 1.00 63.00 96 PRO A O 1
ATOM 742 N N . GLU A 1 97 ? -24.712 -24.904 11.870 1.00 54.41 97 GLU A N 1
ATOM 743 C CA . GLU A 1 97 ? -25.214 -26.278 12.041 1.00 54.41 97 GLU A CA 1
ATOM 744 C C . GLU A 1 97 ? -24.589 -27.224 11.008 1.00 54.41 97 GLU A C 1
ATOM 746 O O . GLU A 1 97 ? -24.321 -26.764 9.870 1.00 54.41 97 GLU A O 1
#